Protein AF-A0A1G6FHU6-F1 (afdb_monomer_lite)

pLDDT: mean 90.3, std 10.39, range [44.62, 96.94]

Radius of gyration: 13.95 Å; chains: 1; bounding box: 30×26×38 Å

Sequence (60 aa):
MKTEKVYPEWVQAQRVKGTTIKKKGDSYYLYKRTSKRVPGKKYPQPVDTYIGLITPDGLV

Foldseek 3Di:
DPPPPDDPPLLVVLPDPQWDWDDDPNWIWIWRWDFADDPPDPDTHIDTHTDAIRDSVGGD

Structure (mmCIF, N/CA/C/O backbone):
data_AF-A0A1G6FHU6-F1
#
_entry.id   AF-A0A1G6FHU6-F1
#
loop_
_atom_site.group_PDB
_atom_site.id
_atom_site.type_symbol
_atom_site.label_atom_id
_atom_site.label_alt_id
_atom_site.label_comp_id
_atom_site.label_asym_id
_atom_site.label_entity_id
_atom_site.label_seq_id
_atom_site.pdbx_PDB_ins_code
_atom_site.Cartn_x
_atom_site.Cartn_y
_atom_site.Cartn_z
_atom_site.occupancy
_atom_site.B_iso_or_equiv
_atom_site.auth_seq_id
_atom_site.auth_comp_id
_atom_site.auth_asym_id
_atom_site.auth_atom_id
_atom_site.pdbx_PDB_model_num
ATOM 1 N N . MET A 1 1 ? 13.077 -15.799 11.977 1.00 44.62 1 MET A N 1
ATOM 2 C CA . MET A 1 1 ? 13.637 -15.079 10.811 1.00 44.62 1 MET A CA 1
ATOM 3 C C . MET A 1 1 ? 12.513 -14.272 10.175 1.00 44.62 1 MET A C 1
ATOM 5 O O . MET A 1 1 ? 11.465 -14.847 9.914 1.00 44.62 1 MET A O 1
ATOM 9 N N . LYS A 1 2 ? 12.653 -12.947 10.027 1.00 51.47 2 LYS A N 1
ATOM 10 C CA . LYS A 1 2 ? 11.656 -12.134 9.310 1.00 51.47 2 LYS A CA 1
ATOM 11 C C . LYS A 1 2 ? 11.881 -12.367 7.819 1.00 51.47 2 LYS A C 1
ATOM 13 O O . LYS A 1 2 ? 12.935 -12.008 7.317 1.00 51.47 2 LYS A O 1
ATOM 18 N N . THR A 1 3 ? 10.931 -12.989 7.131 1.00 59.53 3 THR A N 1
ATOM 19 C CA . THR A 1 3 ? 10.966 -13.083 5.669 1.00 59.53 3 THR A CA 1
ATOM 20 C C . THR A 1 3 ? 10.747 -11.677 5.124 1.00 59.53 3 THR A C 1
ATOM 22 O O . THR A 1 3 ? 9.629 -11.155 5.160 1.00 59.53 3 THR A O 1
ATOM 25 N N . GLU A 1 4 ? 11.821 -11.007 4.718 1.00 67.88 4 GLU A N 1
ATOM 26 C CA . GLU A 1 4 ? 11.712 -9.700 4.086 1.00 67.88 4 GLU A CA 1
ATOM 27 C C . GLU A 1 4 ? 10.958 -9.870 2.768 1.00 67.88 4 GLU A C 1
ATOM 29 O O . GLU A 1 4 ? 11.327 -10.660 1.902 1.00 67.88 4 GLU A O 1
ATOM 34 N N . LYS A 1 5 ? 9.832 -9.165 2.641 1.00 69.94 5 LYS A N 1
ATOM 35 C CA . LYS A 1 5 ? 9.095 -9.104 1.381 1.00 69.94 5 LYS A CA 1
ATOM 36 C C . LYS A 1 5 ? 9.909 -8.240 0.426 1.00 69.94 5 LYS A C 1
ATOM 38 O O . LYS A 1 5 ? 9.784 -7.018 0.461 1.00 69.94 5 LYS A O 1
ATOM 43 N N . VAL A 1 6 ? 10.746 -8.880 -0.382 1.00 82.56 6 VAL A N 1
ATOM 44 C CA . VAL A 1 6 ? 11.474 -8.217 -1.465 1.00 82.56 6 VAL A CA 1
ATOM 45 C C . VAL A 1 6 ? 10.462 -7.857 -2.551 1.00 82.56 6 VAL A C 1
ATOM 47 O O . VAL A 1 6 ? 9.783 -8.727 -3.101 1.00 82.56 6 VAL A O 1
ATOM 50 N N . TYR A 1 7 ? 10.304 -6.559 -2.799 1.00 86.19 7 TYR A N 1
ATOM 51 C CA . TYR A 1 7 ? 9.498 -6.047 -3.902 1.00 86.19 7 TYR A CA 1
ATOM 52 C C . TYR A 1 7 ? 10.408 -5.742 -5.096 1.00 86.19 7 TYR A C 1
ATOM 54 O O . TYR A 1 7 ? 11.557 -5.360 -4.882 1.00 86.19 7 TYR A O 1
ATOM 62 N N . PRO A 1 8 ? 9.914 -5.875 -6.338 1.00 91.25 8 PRO A N 1
ATOM 63 C CA . PRO A 1 8 ? 10.633 -5.374 -7.504 1.00 91.25 8 PRO A CA 1
ATOM 64 C C . PRO A 1 8 ? 10.929 -3.872 -7.384 1.00 91.25 8 PRO A C 1
ATOM 66 O O . PRO A 1 8 ? 10.132 -3.130 -6.804 1.00 91.25 8 PRO A O 1
ATOM 69 N N . GLU A 1 9 ? 12.029 -3.402 -7.976 1.00 90.94 9 GLU A N 1
ATOM 70 C CA . GLU A 1 9 ? 12.434 -1.990 -7.886 1.00 90.94 9 GLU A CA 1
ATOM 71 C C . GLU A 1 9 ? 11.365 -1.030 -8.412 1.00 90.94 9 GLU A C 1
ATOM 73 O O . GLU A 1 9 ? 11.066 -0.029 -7.764 1.00 90.94 9 GLU A O 1
ATOM 78 N N . TRP A 1 10 ? 10.708 -1.374 -9.524 1.00 89.69 10 TRP A N 1
ATOM 79 C CA . TRP A 1 10 ? 9.619 -0.576 -10.097 1.00 89.69 10 TRP A CA 1
ATOM 80 C C . TRP A 1 10 ? 8.410 -0.453 -9.153 1.00 89.69 10 TRP A C 1
ATOM 82 O O . TRP A 1 10 ? 7.731 0.572 -9.147 1.00 89.69 10 TRP A O 1
ATOM 92 N N . VAL A 1 11 ? 8.178 -1.441 -8.279 1.00 92.62 11 VAL A N 1
ATOM 93 C CA . VAL A 1 11 ? 7.176 -1.363 -7.202 1.00 92.62 11 VAL A CA 1
ATOM 94 C C . VAL A 1 11 ? 7.677 -0.474 -6.070 1.00 92.62 11 VAL A C 1
ATOM 96 O O . VAL A 1 11 ? 6.941 0.367 -5.554 1.00 92.62 11 VAL A O 1
ATOM 99 N N . GLN A 1 12 ? 8.932 -0.651 -5.668 1.00 91.31 12 GLN A N 1
ATOM 100 C CA . GLN A 1 12 ? 9.521 0.081 -4.553 1.00 91.31 12 GLN A CA 1
ATOM 101 C C . GLN A 1 12 ? 9.671 1.579 -4.846 1.00 91.31 12 GLN A C 1
ATOM 103 O O . GLN A 1 12 ? 9.452 2.387 -3.943 1.00 91.31 12 GLN A O 1
ATOM 108 N N . ALA A 1 13 ? 9.934 1.950 -6.101 1.00 91.44 13 ALA A N 1
ATOM 109 C CA . ALA A 1 13 ? 9.995 3.331 -6.574 1.00 91.44 13 ALA A CA 1
ATOM 110 C C . ALA A 1 13 ? 8.682 4.102 -6.342 1.00 91.44 13 ALA A C 1
ATOM 112 O O . ALA A 1 13 ? 8.708 5.297 -6.059 1.00 91.44 13 ALA A O 1
ATOM 113 N N . GLN A 1 14 ? 7.531 3.419 -6.372 1.00 91.06 14 GLN A N 1
ATOM 114 C CA . GLN A 1 14 ? 6.220 4.033 -6.124 1.00 91.06 14 GLN A CA 1
ATOM 115 C C . GLN A 1 14 ? 5.910 4.249 -4.634 1.00 91.06 14 GLN A C 1
ATOM 117 O O . GLN A 1 14 ? 4.885 4.841 -4.285 1.00 91.06 14 GLN A O 1
ATOM 122 N N . ARG A 1 15 ? 6.764 3.776 -3.715 1.00 88.75 15 ARG A N 1
ATOM 123 C CA . ARG A 1 15 ? 6.545 3.891 -2.268 1.00 88.75 15 ARG A CA 1
ATOM 124 C C . ARG A 1 15 ? 6.905 5.288 -1.759 1.00 88.75 15 ARG A C 1
ATOM 126 O O . ARG A 1 15 ? 7.904 5.490 -1.072 1.00 88.75 15 ARG A O 1
ATOM 133 N N . VAL A 1 16 ? 6.038 6.250 -2.042 1.00 91.25 16 VAL A N 1
ATOM 134 C CA . VAL A 1 16 ? 6.179 7.645 -1.603 1.00 91.25 16 VAL A CA 1
ATOM 135 C C . VAL A 1 16 ? 5.512 7.858 -0.234 1.00 91.25 16 VAL A C 1
ATOM 137 O O . VAL A 1 16 ? 4.610 7.114 0.169 1.00 91.25 16 VAL A O 1
ATOM 140 N N . LYS A 1 17 ? 5.936 8.883 0.518 1.00 92.50 17 LYS A N 1
ATOM 141 C CA . LYS A 1 17 ? 5.322 9.262 1.804 1.00 92.50 17 LYS A CA 1
ATOM 142 C C . LYS A 1 17 ? 3.801 9.409 1.665 1.00 92.50 17 LYS A C 1
ATOM 144 O O . LYS A 1 17 ? 3.308 10.080 0.767 1.00 92.50 17 LYS A O 1
ATOM 149 N N . GLY A 1 18 ? 3.058 8.805 2.592 1.00 93.12 18 GLY A N 1
ATOM 150 C CA . GLY A 1 18 ? 1.591 8.842 2.579 1.00 93.12 18 GLY A CA 1
ATOM 151 C C . GLY A 1 18 ? 0.944 7.849 1.611 1.00 93.12 18 GLY A C 1
ATOM 152 O O . GLY A 1 18 ? -0.271 7.891 1.436 1.00 93.12 18 GLY A O 1
ATOM 153 N N . THR A 1 19 ? 1.716 6.936 1.017 1.00 95.44 19 THR A N 1
ATOM 154 C CA . THR A 1 19 ? 1.189 5.818 0.230 1.00 95.44 19 THR A CA 1
ATOM 155 C C . THR A 1 19 ? 1.465 4.470 0.893 1.00 95.44 19 THR A C 1
ATOM 157 O O . THR A 1 19 ? 2.312 4.335 1.780 1.00 95.44 19 THR A O 1
ATOM 160 N N . THR A 1 20 ? 0.711 3.454 0.492 1.00 94.38 20 THR A N 1
ATOM 161 C CA . THR A 1 20 ? 0.926 2.067 0.883 1.00 94.38 20 THR A CA 1
ATOM 162 C C . THR A 1 20 ? 0.724 1.160 -0.320 1.00 94.38 20 THR A C 1
ATOM 164 O O . THR A 1 20 ? -0.182 1.370 -1.125 1.00 94.38 20 THR A O 1
ATOM 167 N N . ILE A 1 21 ? 1.583 0.151 -0.435 1.00 94.12 21 ILE A N 1
ATOM 168 C CA . ILE A 1 21 ? 1.533 -0.842 -1.504 1.00 94.12 21 ILE A CA 1
ATOM 169 C C . ILE A 1 21 ? 0.939 -2.117 -0.923 1.00 94.12 21 ILE A C 1
ATOM 171 O O . ILE A 1 21 ? 1.394 -2.610 0.114 1.00 94.12 21 ILE A O 1
ATOM 175 N N . LYS A 1 22 ? -0.070 -2.667 -1.595 1.00 93.06 22 LYS A N 1
ATOM 176 C CA . LYS A 1 22 ? -0.673 -3.953 -1.241 1.00 93.06 22 LYS A CA 1
ATOM 177 C C . LYS A 1 22 ? -0.482 -4.927 -2.395 1.00 93.06 22 LYS A C 1
ATOM 179 O O . LYS A 1 22 ? -0.959 -4.666 -3.493 1.00 93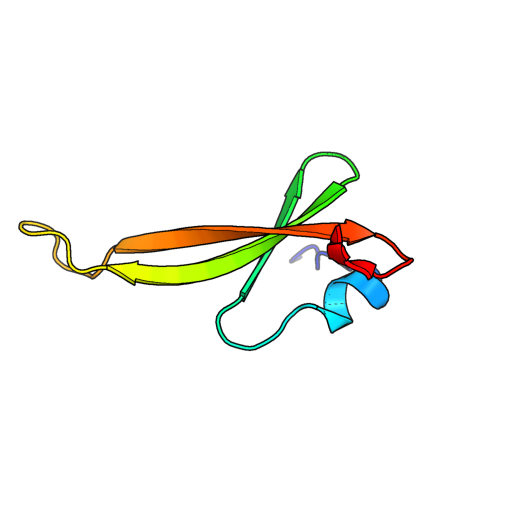.06 22 LYS A O 1
ATOM 184 N N . LYS A 1 23 ? 0.176 -6.058 -2.136 1.00 92.62 23 LYS A N 1
ATOM 185 C CA . LYS A 1 23 ? 0.227 -7.185 -3.076 1.00 92.62 23 LYS A CA 1
ATOM 186 C C . LYS A 1 23 ? -1.061 -8.004 -2.944 1.00 92.62 23 LYS A C 1
ATOM 188 O O . LYS A 1 23 ? -1.391 -8.419 -1.831 1.00 92.62 23 LYS A O 1
ATOM 193 N N . LYS A 1 24 ? -1.777 -8.233 -4.045 1.00 91.62 24 LYS A N 1
ATOM 194 C CA . LYS A 1 24 ? -2.881 -9.203 -4.125 1.00 91.62 24 LYS A CA 1
ATOM 195 C C . LYS A 1 24 ? -2.638 -10.105 -5.331 1.00 91.62 24 LYS A C 1
ATOM 197 O O . LYS A 1 24 ? -2.635 -9.613 -6.455 1.00 91.62 24 LYS A O 1
ATOM 202 N N . GLY A 1 25 ? -2.423 -11.398 -5.087 1.00 90.25 25 GLY A N 1
ATOM 203 C CA . GLY A 1 25 ? -1.933 -12.308 -6.126 1.00 90.25 25 GLY A CA 1
ATOM 204 C C . GLY A 1 25 ? -0.593 -11.813 -6.672 1.00 90.25 25 GLY A C 1
ATOM 205 O O . GLY A 1 25 ? 0.296 -11.471 -5.887 1.00 90.25 25 GLY A O 1
ATOM 206 N N . ASP A 1 26 ? -0.500 -11.691 -7.992 1.00 89.75 26 ASP A N 1
ATOM 207 C CA . ASP A 1 26 ? 0.692 -11.204 -8.701 1.00 89.75 26 ASP A CA 1
ATOM 208 C C . ASP A 1 26 ? 0.684 -9.691 -8.957 1.00 89.75 26 ASP A C 1
ATOM 210 O O . ASP A 1 26 ? 1.654 -9.125 -9.454 1.00 89.75 26 ASP A O 1
ATOM 214 N N . SER A 1 27 ? -0.393 -9.013 -8.563 1.00 92.50 27 SER A N 1
ATOM 215 C CA . SER A 1 27 ? -0.599 -7.589 -8.801 1.00 92.50 27 SER A CA 1
ATOM 216 C C . SER A 1 27 ? -0.251 -6.740 -7.576 1.00 92.50 27 SER A C 1
ATOM 218 O O . SER A 1 27 ? -0.527 -7.106 -6.425 1.00 92.50 27 SER A O 1
ATOM 220 N N . TYR A 1 28 ? 0.306 -5.556 -7.829 1.00 94.88 28 TYR A N 1
ATOM 221 C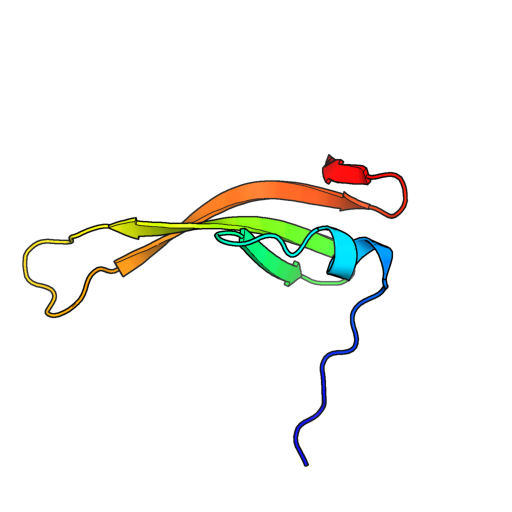 CA . TYR A 1 28 ? 0.677 -4.580 -6.807 1.00 94.88 28 TYR A CA 1
ATOM 222 C C . TYR A 1 28 ? -0.212 -3.349 -6.915 1.00 94.88 28 TYR A C 1
ATOM 224 O O . TYR A 1 28 ? -0.275 -2.713 -7.954 1.00 94.88 28 TYR A O 1
ATOM 232 N N . TYR A 1 29 ? -0.890 -2.993 -5.833 1.00 95.44 29 TYR A N 1
ATOM 233 C CA . TYR A 1 29 ? -1.852 -1.895 -5.815 1.00 95.44 29 TYR A CA 1
ATOM 234 C C . TYR A 1 29 ? -1.321 -0.766 -4.945 1.00 95.44 29 TYR A C 1
ATOM 236 O O . TYR A 1 29 ? -0.943 -0.999 -3.789 1.00 95.44 29 TYR A O 1
ATOM 244 N N . LEU A 1 30 ? -1.334 0.450 -5.478 1.00 96.00 30 LEU A N 1
ATOM 245 C CA . LEU A 1 30 ? -0.958 1.656 -4.762 1.00 96.00 30 LEU A CA 1
ATOM 246 C C . LEU A 1 30 ? -2.196 2.290 -4.124 1.00 96.00 30 LEU A C 1
ATOM 248 O O . LEU A 1 30 ? -3.241 2.456 -4.757 1.00 96.00 30 LEU A O 1
ATOM 252 N N . TYR A 1 31 ? -2.070 2.665 -2.857 1.00 96.94 31 TYR A N 1
ATOM 253 C CA . TYR A 1 31 ? -3.102 3.372 -2.111 1.00 96.94 31 TYR A CA 1
ATOM 254 C C . TYR A 1 31 ? -2.521 4.613 -1.447 1.00 96.94 31 TYR A C 1
ATOM 256 O O . TYR A 1 31 ? -1.407 4.574 -0.929 1.00 96.94 31 TYR A O 1
ATOM 264 N N . LYS A 1 32 ? -3.303 5.688 -1.358 1.00 96.00 32 LYS A N 1
ATOM 265 C CA . LYS A 1 32 ? -3.043 6.802 -0.446 1.00 96.00 32 LYS A CA 1
ATOM 266 C C . LYS A 1 32 ? -3.500 6.398 0.950 1.00 96.00 32 LYS A C 1
ATOM 268 O O . LYS A 1 32 ? -4.678 6.107 1.149 1.00 96.00 32 LYS A O 1
ATOM 273 N N . ARG A 1 33 ? -2.593 6.415 1.923 1.00 95.75 33 ARG A N 1
ATOM 274 C CA . ARG A 1 33 ? -2.896 6.153 3.332 1.00 95.75 33 ARG A CA 1
ATOM 275 C C . ARG A 1 33 ? -3.119 7.480 4.045 1.00 95.75 33 ARG A C 1
ATOM 277 O O . ARG A 1 33 ? -2.199 8.280 4.194 1.00 95.75 33 ARG A O 1
ATOM 284 N N . THR A 1 34 ? -4.328 7.685 4.547 1.00 95.06 34 THR A N 1
ATOM 285 C CA . THR A 1 34 ? -4.657 8.788 5.461 1.00 95.06 34 THR A CA 1
ATOM 286 C C . THR A 1 34 ? -5.263 8.234 6.746 1.00 95.06 34 THR A C 1
ATOM 288 O O . THR A 1 34 ? -5.546 7.041 6.843 1.00 95.06 34 THR A O 1
ATOM 291 N N . SER A 1 35 ? -5.427 9.071 7.769 1.00 94.06 35 SER A N 1
ATOM 292 C CA . SER A 1 35 ? -6.166 8.689 8.974 1.00 94.06 35 SER A CA 1
ATOM 293 C C . SER A 1 35 ? -7.343 9.633 9.170 1.00 94.06 35 SER A C 1
ATOM 295 O O . SER A 1 35 ? -7.187 10.843 9.018 1.00 94.06 35 SER A O 1
ATOM 297 N N . LYS A 1 36 ? -8.518 9.087 9.488 1.00 96.06 36 LYS A N 1
ATOM 298 C CA . LYS A 1 36 ? -9.743 9.853 9.733 1.00 96.06 36 LYS A CA 1
ATOM 299 C C . LYS A 1 36 ? -10.170 9.693 11.186 1.00 96.06 36 LYS A C 1
ATOM 301 O O . LYS A 1 36 ? -10.157 8.587 11.732 1.00 96.06 36 LYS A O 1
ATOM 306 N N . ARG A 1 37 ? -10.565 10.795 11.829 1.00 96.25 37 ARG A N 1
ATOM 307 C CA . ARG A 1 37 ? -11.153 10.744 13.172 1.00 96.25 37 ARG A CA 1
ATOM 308 C C . ARG A 1 37 ? -12.546 10.119 13.081 1.00 96.25 37 ARG A C 1
ATOM 310 O O . ARG A 1 37 ? -13.394 10.605 12.341 1.00 96.25 37 ARG A O 1
ATOM 317 N N . VAL A 1 38 ? -12.759 9.041 13.832 1.00 95.31 38 VAL A N 1
ATOM 318 C CA . VAL A 1 38 ? -14.055 8.365 13.957 1.00 95.31 38 VAL A CA 1
ATOM 319 C C . VAL A 1 38 ? -14.536 8.564 15.397 1.00 95.31 38 VAL A C 1
ATOM 321 O O . VAL A 1 38 ? -13.803 8.169 16.312 1.00 95.31 38 VAL A O 1
ATOM 324 N N . PRO A 1 39 ? -15.705 9.195 15.623 1.00 96.25 39 PRO A N 1
ATOM 325 C CA . PRO A 1 39 ? -16.274 9.346 16.960 1.00 96.25 39 PRO A CA 1
ATOM 326 C C . PRO A 1 39 ? -16.371 7.998 17.686 1.00 96.25 39 PRO A C 1
ATOM 328 O O . PRO A 1 39 ? -16.658 6.974 17.071 1.00 96.25 39 PRO A O 1
ATOM 331 N N . GLY A 1 40 ? -16.073 7.984 18.985 1.00 95.69 40 GLY A N 1
ATOM 332 C CA . 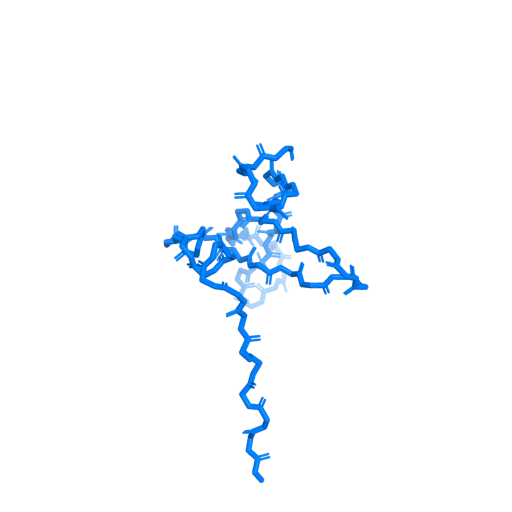GLY A 1 40 ? -16.110 6.769 19.810 1.00 95.69 40 GLY A CA 1
ATOM 333 C C . GLY A 1 40 ? -14.869 5.870 19.733 1.00 95.69 40 GLY A C 1
ATOM 334 O O . GLY A 1 40 ? -14.716 4.986 20.571 1.00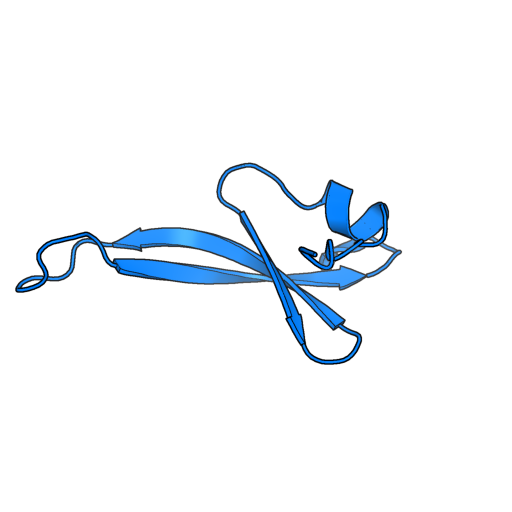 95.69 40 GLY A O 1
ATOM 335 N N . LYS A 1 41 ? -13.933 6.094 18.800 1.00 96.38 41 LYS A N 1
ATOM 336 C CA . LYS A 1 41 ? -12.654 5.363 18.772 1.00 96.38 41 LYS A CA 1
ATOM 337 C C . LYS A 1 41 ? -11.523 6.173 19.405 1.00 96.38 41 LYS A C 1
ATOM 339 O O . LYS A 1 41 ? -11.374 7.365 19.141 1.00 96.38 41 LYS A O 1
ATOM 344 N N . LYS A 1 42 ? -10.680 5.500 20.204 1.00 96.69 42 LYS A N 1
ATOM 345 C CA . LYS A 1 42 ? -9.532 6.116 20.903 1.00 96.69 42 LYS A CA 1
ATOM 346 C C . LYS A 1 42 ? -8.579 6.819 19.927 1.00 96.69 42 LYS A C 1
ATOM 348 O O . LYS A 1 42 ? -8.226 7.982 20.123 1.00 96.69 42 LYS A O 1
ATOM 353 N N . TYR A 1 43 ? -8.227 6.136 18.838 1.00 96.75 43 TYR A N 1
ATOM 354 C CA . TYR A 1 43 ? -7.282 6.619 17.830 1.00 96.75 43 TYR A CA 1
ATOM 355 C C . TYR A 1 43 ? -7.953 6.833 16.460 1.00 96.75 43 TYR A C 1
ATOM 357 O O . TYR A 1 43 ? -8.925 6.136 16.143 1.00 96.75 43 TYR A O 1
ATOM 365 N N . PRO A 1 44 ? -7.449 7.771 15.628 1.00 96.38 44 PRO A N 1
ATOM 366 C CA . PRO A 1 44 ? -7.863 7.901 14.231 1.00 96.38 44 PRO A CA 1
ATOM 367 C C . PRO A 1 44 ? -7.746 6.571 13.482 1.00 96.38 44 PRO A C 1
ATOM 369 O O . PRO A 1 44 ? -6.838 5.781 13.732 1.00 96.38 44 PRO A O 1
ATOM 372 N N . GLN A 1 45 ? -8.680 6.314 12.574 1.00 96.69 45 GLN A N 1
ATOM 373 C CA . GLN A 1 45 ? -8.726 5.067 11.819 1.00 96.69 45 GLN A CA 1
ATOM 374 C C . GLN A 1 45 ? -8.013 5.234 10.478 1.00 96.69 45 GLN A C 1
ATOM 376 O O . GLN A 1 45 ? -8.216 6.259 9.821 1.00 96.69 45 GLN A O 1
ATOM 381 N N . PRO A 1 46 ? -7.187 4.263 10.056 1.00 94.75 46 PRO A N 1
ATOM 382 C CA . PRO A 1 46 ? -6.541 4.311 8.755 1.00 94.75 46 PRO A CA 1
ATOM 383 C C . PRO A 1 46 ? -7.583 4.173 7.642 1.00 94.75 46 PRO A C 1
ATOM 385 O O . PRO A 1 46 ? -8.456 3.310 7.696 1.00 94.75 46 PRO A O 1
ATOM 388 N N . VAL A 1 47 ? -7.458 5.012 6.621 1.00 95.00 47 VAL A N 1
ATOM 389 C CA . VAL A 1 47 ? -8.267 4.992 5.405 1.00 95.00 47 VAL A CA 1
ATOM 390 C C . VAL A 1 47 ? -7.318 4.880 4.221 1.00 95.00 47 VAL A C 1
ATOM 392 O O . VAL A 1 47 ? -6.369 5.657 4.104 1.00 95.00 47 VAL A O 1
ATOM 395 N N . ASP A 1 48 ? -7.577 3.895 3.364 1.00 95.88 48 ASP A N 1
ATOM 396 C CA . ASP A 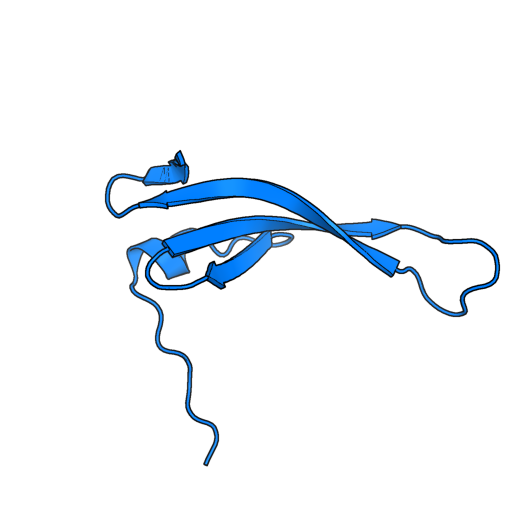1 48 ? -6.823 3.653 2.138 1.00 95.88 48 ASP A CA 1
ATOM 397 C C . ASP A 1 48 ? -7.667 4.051 0.930 1.00 95.88 48 ASP A C 1
ATOM 399 O O . ASP A 1 48 ? -8.696 3.432 0.662 1.00 95.88 48 ASP A O 1
ATOM 403 N N . THR A 1 49 ? -7.218 5.058 0.189 1.00 96.50 49 THR A N 1
ATOM 404 C CA . THR A 1 49 ? -7.821 5.458 -1.088 1.00 96.50 49 THR A CA 1
ATOM 405 C C . THR A 1 49 ? -7.039 4.809 -2.217 1.00 96.50 49 THR A C 1
ATOM 407 O O . THR A 1 49 ? -5.822 4.961 -2.269 1.00 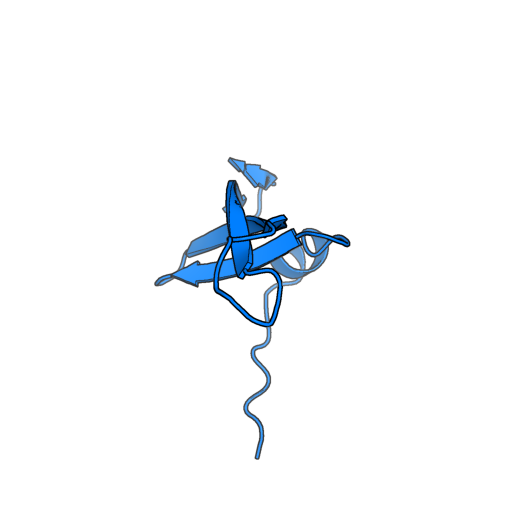96.50 49 THR A O 1
ATOM 410 N N . TYR A 1 50 ? -7.710 4.064 -3.095 1.00 95.31 50 TYR A N 1
ATOM 411 C CA . TYR A 1 50 ? -7.057 3.442 -4.247 1.00 95.31 50 TYR A CA 1
ATOM 412 C C . TYR A 1 50 ? -6.510 4.516 -5.190 1.00 95.31 50 TYR A C 1
ATOM 414 O O . TYR A 1 50 ? -7.215 5.476 -5.492 1.00 95.31 50 TYR A O 1
ATOM 422 N N . ILE A 1 51 ? -5.245 4.371 -5.585 1.00 95.12 51 ILE A N 1
ATOM 423 C CA . ILE A 1 51 ? -4.586 5.254 -6.549 1.00 95.12 51 ILE A CA 1
ATOM 424 C C . ILE A 1 51 ? -4.501 4.561 -7.913 1.00 95.12 51 ILE A C 1
ATOM 426 O O . ILE A 1 51 ? -4.876 5.169 -8.905 1.00 95.12 51 ILE A O 1
ATOM 430 N N . GLY A 1 52 ? -4.021 3.315 -7.957 1.00 94.56 52 GLY A N 1
ATOM 431 C CA . GLY A 1 52 ? -3.834 2.596 -9.217 1.00 94.56 52 GLY A CA 1
ATOM 432 C C . GLY A 1 52 ? -3.122 1.256 -9.052 1.00 94.56 52 GLY A C 1
ATOM 433 O O . GLY A 1 52 ? -2.672 0.889 -7.956 1.00 94.56 52 GLY A O 1
ATOM 434 N N . LEU A 1 53 ? -3.063 0.496 -10.137 1.00 95.38 53 LEU A N 1
ATOM 435 C CA . LEU A 1 53 ? -2.278 -0.723 -10.273 1.00 95.38 53 LEU A CA 1
ATOM 436 C C . LEU A 1 53 ? -0.852 -0.350 -10.684 1.00 95.38 53 LEU A C 1
ATOM 438 O O . LEU A 1 53 ? -0.650 0.394 -11.633 1.00 95.38 53 LEU A O 1
ATOM 442 N N . ILE A 1 54 ? 0.143 -0.877 -9.980 1.00 94.94 54 ILE A N 1
ATOM 443 C CA . ILE A 1 54 ? 1.543 -0.727 -10.357 1.00 94.94 54 ILE A CA 1
ATOM 444 C C . ILE A 1 54 ? 1.870 -1.820 -11.377 1.00 94.94 54 ILE A C 1
ATOM 446 O O . ILE A 1 54 ? 1.742 -3.013 -11.079 1.00 94.94 54 ILE A O 1
ATOM 450 N N . THR A 1 55 ? 2.335 -1.403 -12.545 1.00 92.75 55 THR A N 1
ATOM 451 C CA . THR A 1 55 ? 2.911 -2.232 -13.602 1.00 92.75 55 THR A CA 1
ATOM 452 C C . THR A 1 55 ? 4.371 -1.812 -13.840 1.00 92.75 55 THR A C 1
ATOM 454 O O . THR A 1 55 ? 4.797 -0.754 -13.367 1.00 92.75 55 THR A O 1
ATOM 457 N N . PRO A 1 56 ? 5.173 -2.619 -14.556 1.00 88.88 56 PRO A N 1
ATOM 458 C CA . PRO A 1 56 ? 6.524 -2.220 -14.954 1.00 88.88 56 PRO A CA 1
ATOM 459 C C . PRO A 1 56 ? 6.559 -0.927 -15.784 1.00 88.88 56 PRO A C 1
ATOM 461 O O . PRO A 1 56 ? 7.510 -0.160 -15.667 1.00 88.88 56 PRO A O 1
ATOM 464 N N . ASP A 1 57 ? 5.507 -0.671 -16.566 1.00 89.62 57 ASP A N 1
ATOM 465 C CA . ASP A 1 57 ? 5.385 0.512 -17.428 1.00 89.62 57 ASP A CA 1
ATOM 466 C C . ASP A 1 57 ? 4.900 1.761 -16.674 1.00 89.62 57 ASP A C 1
ATOM 468 O O . ASP A 1 57 ? 5.010 2.878 -17.180 1.00 89.62 57 ASP A O 1
ATOM 472 N N . GLY A 1 58 ? 4.360 1.600 -15.461 1.00 86.19 58 GLY A N 1
ATOM 473 C CA . GLY A 1 58 ? 3.901 2.712 -14.637 1.00 86.19 58 GLY A CA 1
ATOM 474 C C . GLY A 1 58 ? 2.677 2.388 -13.789 1.00 86.19 58 GLY A C 1
ATOM 475 O O . GLY A 1 58 ? 2.453 1.260 -13.365 1.00 86.19 58 GLY A O 1
ATOM 476 N N . LEU A 1 59 ? 1.894 3.417 -13.480 1.00 88.69 59 LEU A N 1
ATOM 477 C CA . LEU A 1 59 ? 0.661 3.299 -12.710 1.00 88.69 59 LEU A CA 1
ATOM 478 C C . LEU A 1 59 ? -0.542 3.344 -13.668 1.00 88.69 59 LEU A C 1
ATOM 480 O O . LEU A 1 59 ? -0.619 4.264 -14.482 1.00 88.69 59 LEU A O 1
ATOM 484 N N . VAL A 1 60 ? -1.463 2.383 -13.540 1.00 87.81 60 VAL A N 1
ATOM 485 C CA . VAL A 1 60 ? -2.708 2.256 -14.329 1.00 87.81 60 VAL A CA 1
ATOM 486 C C . VAL A 1 60 ? -3.939 2.471 -13.457 1.00 87.81 60 VAL A C 1
ATOM 488 O O . VAL A 1 60 ? -3.950 1.945 -12.316 1.00 87.81 60 VAL A O 1
#

Secondary structure (DSSP, 8-state):
-----PPPHHHHHT--TTEEEEEETTEEEEEEEEEE--TT-SSPEEEEEEEEEEETTEE-